Protein AF-A0A838ET70-F1 (afdb_monomer_lite)

Secondary structure (DSSP, 8-state):
---S--SS-HHHHHHHHHTTT-EEEEEEEEEEETTEEEEEEEEE--TT-S---HHHHHHHHS--SEEEEEE-

Sequence (72 aa):
LDAHDVSVDRENLVKRIENDGSKVLDIHLWRLAPGQVGCELIIKKNLEQRSSDYRDIIAGDFDIHHLIIEVI

Foldseek 3Di:
DADPDDPDDPVVLQCQLCVVVKHWPDKGWDAPDVVEIAIETEIEDDPVDPDDPSVCSDVVPHRHPHYHYHYD

Structure (mmCIF, N/CA/C/O backbone):
data_AF-A0A838ET70-F1
#
_entry.id   AF-A0A838ET70-F1
#
loop_
_atom_site.group_PDB
_atom_site.id
_atom_site.type_symbol
_atom_site.label_atom_id
_atom_site.label_alt_id
_atom_site.label_comp_id
_atom_site.label_asym_id
_atom_site.label_entity_id
_atom_site.label_seq_id
_atom_site.pdbx_PDB_ins_code
_atom_site.Cartn_x
_atom_site.Cartn_y
_atom_site.Cartn_z
_atom_site.occupancy
_atom_site.B_iso_or_equiv
_atom_site.auth_seq_id
_atom_site.auth_comp_id
_atom_site.auth_asym_id
_atom_site.auth_atom_id
_atom_site.pdbx_PDB_model_num
ATOM 1 N N . LEU A 1 1 ? 14.722 11.713 -0.666 1.00 46.31 1 LEU A N 1
ATOM 2 C CA . LEU A 1 1 ? 15.657 11.072 -1.612 1.00 46.31 1 LEU A CA 1
ATOM 3 C C . LEU A 1 1 ? 14.826 9.999 -2.308 1.00 46.31 1 LEU A C 1
ATOM 5 O O . LEU A 1 1 ? 15.134 8.822 -2.215 1.00 46.31 1 LEU A O 1
ATOM 9 N N . ASP A 1 2 ? 13.705 10.429 -2.903 1.00 49.44 2 ASP A N 1
ATOM 10 C CA . ASP A 1 2 ? 12.521 9.582 -3.083 1.00 49.44 2 ASP A CA 1
ATOM 11 C C . ASP A 1 2 ? 12.198 9.498 -4.576 1.00 49.44 2 ASP A C 1
ATOM 13 O O . ASP A 1 2 ? 12.327 10.474 -5.327 1.00 49.44 2 ASP A O 1
ATOM 17 N N . ALA A 1 3 ? 11.886 8.280 -5.002 1.00 47.81 3 ALA A N 1
ATOM 18 C CA . ALA 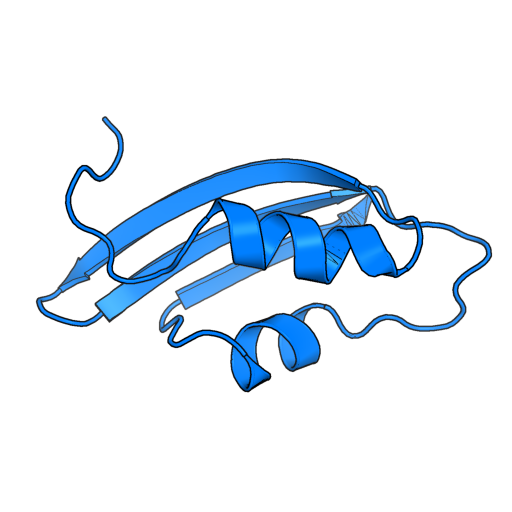A 1 3 ? 11.962 7.817 -6.373 1.00 47.81 3 ALA A CA 1
ATOM 19 C C . ALA A 1 3 ? 11.066 8.608 -7.342 1.00 47.81 3 ALA A C 1
ATOM 21 O O . ALA A 1 3 ? 9.845 8.556 -7.272 1.00 47.81 3 ALA A O 1
ATOM 22 N N . HIS A 1 4 ? 11.693 9.271 -8.316 1.00 51.22 4 HIS A N 1
ATOM 23 C CA . HIS A 1 4 ? 11.017 9.850 -9.485 1.00 51.22 4 HIS A CA 1
ATOM 24 C C . HIS A 1 4 ? 10.653 8.793 -10.552 1.00 51.22 4 HIS A C 1
ATOM 26 O O . HIS A 1 4 ? 10.193 9.156 -11.627 1.00 51.22 4 HIS A O 1
ATOM 32 N N . ASP A 1 5 ? 10.903 7.502 -10.294 1.00 57.84 5 ASP A N 1
ATOM 33 C CA . ASP A 1 5 ? 10.993 6.486 -11.354 1.00 57.84 5 ASP A CA 1
ATOM 34 C C . ASP A 1 5 ? 10.690 5.056 -10.849 1.00 57.84 5 ASP A C 1
ATOM 36 O O . ASP A 1 5 ? 11.401 4.094 -11.153 1.00 57.84 5 ASP A O 1
ATOM 40 N N . VAL A 1 6 ? 9.675 4.922 -9.988 1.00 65.69 6 VAL A N 1
ATOM 41 C CA . VAL A 1 6 ? 9.103 3.623 -9.585 1.00 65.69 6 VAL A CA 1
ATOM 42 C C . VAL A 1 6 ? 7.807 3.393 -10.356 1.00 65.69 6 VAL A C 1
ATOM 44 O O . VAL A 1 6 ? 6.967 4.280 -10.444 1.00 65.69 6 VAL A O 1
ATOM 47 N N . SER A 1 7 ? 7.653 2.194 -10.920 1.00 78.81 7 SER A N 1
ATOM 48 C CA . SER A 1 7 ? 6.514 1.790 -11.761 1.00 78.81 7 SER A CA 1
ATOM 49 C C . SER A 1 7 ? 5.199 1.600 -10.996 1.00 78.81 7 SER A C 1
ATOM 51 O O . SER A 1 7 ? 4.152 1.418 -11.613 1.00 78.81 7 SER A O 1
ATOM 53 N N . VAL A 1 8 ? 5.246 1.620 -9.663 1.00 85.31 8 VAL A N 1
ATOM 54 C CA . VAL A 1 8 ? 4.084 1.431 -8.792 1.00 85.31 8 VAL A CA 1
ATOM 55 C C . VAL A 1 8 ? 3.338 2.753 -8.625 1.00 85.31 8 VAL A C 1
ATOM 57 O O . VAL A 1 8 ? 3.902 3.741 -8.152 1.00 85.31 8 VAL A O 1
ATOM 60 N N . ASP A 1 9 ? 2.047 2.753 -8.962 1.00 90.00 9 ASP A N 1
ATOM 61 C CA . ASP A 1 9 ? 1.153 3.882 -8.706 1.00 90.00 9 ASP A CA 1
ATOM 62 C C . ASP A 1 9 ? 0.860 3.997 -7.203 1.00 90.00 9 ASP A C 1
ATOM 64 O O . ASP A 1 9 ? 0.039 3.271 -6.632 1.00 90.00 9 ASP A O 1
ATOM 68 N N . ARG A 1 10 ? 1.551 4.947 -6.569 1.00 91.06 10 ARG A N 1
ATOM 69 C CA . ARG A 1 10 ? 1.424 5.256 -5.144 1.00 91.06 10 ARG A CA 1
ATOM 70 C C . ARG A 1 10 ? -0.012 5.593 -4.743 1.00 91.06 10 ARG A C 1
ATOM 72 O O . ARG A 1 10 ? -0.459 5.155 -3.686 1.00 91.06 10 ARG A O 1
ATOM 79 N N . GLU A 1 11 ? -0.725 6.390 -5.538 1.00 91.75 11 GLU A N 1
ATOM 80 C CA . GLU A 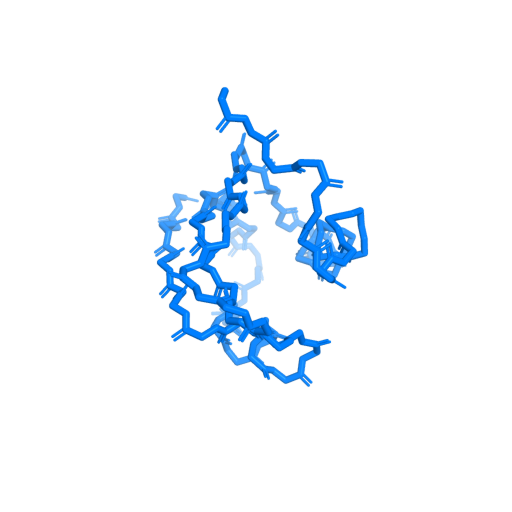1 11 ? -2.079 6.820 -5.180 1.00 91.75 11 GLU A CA 1
ATOM 81 C C . GLU A 1 11 ? -3.055 5.651 -5.214 1.00 91.75 11 GLU A C 1
ATOM 83 O O . GLU A 1 11 ? -3.922 5.542 -4.345 1.00 91.75 11 GLU A O 1
ATOM 88 N N . ASN A 1 12 ? -2.913 4.776 -6.209 1.00 92.81 12 ASN A N 1
ATOM 89 C CA . ASN A 1 12 ? -3.744 3.589 -6.315 1.00 92.81 12 ASN A CA 1
ATOM 90 C C . ASN A 1 12 ? -3.473 2.606 -5.164 1.00 92.81 12 ASN A C 1
ATOM 92 O O . ASN A 1 12 ? -4.419 2.092 -4.571 1.00 92.81 12 ASN A O 1
ATOM 96 N N . LEU A 1 13 ? -2.207 2.414 -4.775 1.00 92.06 13 LEU A N 1
ATOM 97 C CA . LEU A 1 13 ? -1.842 1.594 -3.612 1.00 92.06 13 LEU A CA 1
ATOM 98 C C . LEU A 1 13 ? -2.497 2.121 -2.333 1.00 92.06 13 LEU A C 1
ATOM 100 O O . LEU A 1 13 ? -3.165 1.367 -1.625 1.00 92.06 13 LEU A O 1
ATOM 104 N N . VAL A 1 14 ? -2.390 3.428 -2.073 1.00 94.12 14 VAL A N 1
ATOM 105 C CA . VAL A 1 14 ? -3.032 4.049 -0.906 1.00 94.12 14 VAL A CA 1
ATOM 106 C C . VAL A 1 14 ? -4.546 3.852 -0.952 1.00 94.12 14 VAL A C 1
ATOM 108 O O . VAL A 1 14 ? -5.121 3.349 0.010 1.00 94.12 14 VAL A O 1
ATOM 111 N N . LYS A 1 15 ? -5.200 4.166 -2.078 1.00 93.88 15 LYS A N 1
ATOM 112 C CA . LYS A 1 15 ? -6.652 3.969 -2.236 1.00 93.88 15 LYS A CA 1
ATOM 113 C C . LYS A 1 15 ? -7.062 2.524 -1.981 1.00 93.88 15 LYS A C 1
ATOM 115 O O . LYS A 1 15 ? -8.091 2.287 -1.355 1.00 93.88 15 LYS A O 1
ATOM 120 N N . ARG A 1 16 ? -6.264 1.562 -2.445 1.00 91.69 16 ARG A N 1
ATOM 121 C CA . ARG A 1 16 ? -6.556 0.140 -2.290 1.00 91.69 16 ARG A CA 1
ATOM 122 C C . ARG A 1 16 ? -6.552 -0.294 -0.827 1.00 91.69 16 ARG A C 1
ATOM 124 O O . ARG A 1 16 ? -7.457 -1.026 -0.429 1.00 91.69 16 ARG A O 1
ATOM 131 N N . ILE A 1 17 ? -5.578 0.183 -0.052 1.00 91.50 17 ILE A N 1
ATOM 132 C CA . ILE A 1 17 ? -5.473 -0.082 1.389 1.00 91.50 17 ILE A CA 1
ATOM 133 C C . ILE A 1 17 ? -6.557 0.657 2.169 1.00 91.50 17 ILE A C 1
ATOM 135 O O . ILE A 1 17 ? -7.176 0.078 3.053 1.00 91.50 17 ILE A O 1
ATOM 139 N N . GLU A 1 18 ? -6.840 1.914 1.830 1.00 92.94 18 GLU A N 1
ATOM 140 C CA . GLU A 1 18 ? -7.837 2.703 2.560 1.00 92.94 18 GLU A CA 1
ATOM 141 C C . GLU A 1 18 ? -9.293 2.337 2.231 1.00 92.94 18 GLU A C 1
ATOM 143 O O . GLU A 1 18 ? -10.215 2.787 2.915 1.00 92.94 18 GLU A O 1
ATOM 148 N N . ASN A 1 19 ? -9.525 1.500 1.215 1.00 89.44 19 ASN A N 1
ATOM 149 C CA . ASN A 1 19 ? -10.864 1.093 0.786 1.00 89.44 19 ASN A CA 1
ATOM 150 C C . ASN A 1 19 ? -11.657 0.333 1.869 1.00 89.44 19 ASN A C 1
ATOM 152 O O . ASN A 1 19 ? -12.884 0.317 1.827 1.00 89.44 19 ASN A O 1
ATOM 156 N N . ASP A 1 20 ? -10.986 -0.291 2.842 1.00 83.00 20 ASP A N 1
ATOM 157 C CA . ASP A 1 20 ? -11.631 -1.016 3.949 1.00 83.00 20 ASP A CA 1
ATOM 158 C C . ASP A 1 20 ? -11.782 -0.183 5.243 1.00 83.00 20 ASP A C 1
ATOM 160 O O . ASP A 1 20 ? -12.218 -0.691 6.283 1.00 83.00 20 ASP A O 1
ATOM 164 N N . GLY A 1 21 ? -11.465 1.115 5.171 1.00 87.38 21 GLY A N 1
ATOM 165 C CA . GLY A 1 21 ? -11.488 2.047 6.297 1.00 87.38 21 GLY A CA 1
ATOM 166 C C . GLY A 1 21 ? -10.177 2.111 7.085 1.00 87.38 21 GLY A C 1
ATOM 167 O O . GLY A 1 21 ? -10.083 2.907 8.023 1.00 87.38 21 GLY A O 1
ATOM 168 N N . SER A 1 22 ? -9.167 1.318 6.721 1.00 92.94 22 SER A N 1
ATOM 169 C CA . SER A 1 22 ? -7.802 1.481 7.229 1.00 92.94 22 SER A CA 1
ATOM 170 C C . SER A 1 22 ? -7.165 2.769 6.701 1.00 92.94 22 SER A C 1
ATOM 172 O O . SER A 1 22 ? -7.698 3.433 5.808 1.00 92.94 22 SER A O 1
ATOM 174 N N . LYS A 1 23 ? -6.035 3.172 7.286 1.00 94.81 23 LYS A N 1
ATOM 175 C CA . LYS A 1 23 ? -5.326 4.397 6.897 1.00 94.81 23 LYS A CA 1
ATOM 176 C C . LYS A 1 23 ? -3.854 4.142 6.656 1.00 94.81 23 LYS A C 1
ATOM 178 O O . LYS A 1 23 ? -3.209 3.503 7.481 1.00 94.81 23 LYS A O 1
ATOM 183 N N . VAL A 1 24 ? -3.319 4.679 5.563 1.00 95.12 24 VAL A N 1
ATOM 184 C CA . VAL A 1 24 ? -1.874 4.670 5.322 1.00 95.12 24 VAL A CA 1
ATOM 185 C C . VAL A 1 24 ? -1.275 5.864 6.058 1.00 95.12 24 VAL A C 1
ATOM 187 O O . VAL A 1 24 ? -1.596 7.011 5.759 1.00 95.12 24 VAL A O 1
ATOM 190 N N . LEU A 1 25 ? -0.444 5.592 7.062 1.00 96.44 25 LEU A N 1
ATOM 191 C CA . LEU A 1 25 ? 0.234 6.625 7.847 1.00 96.44 25 LEU A CA 1
ATOM 192 C C . LEU A 1 25 ? 1.525 7.081 7.174 1.00 96.44 25 LEU A C 1
ATOM 194 O O . LEU A 1 25 ? 1.838 8.268 7.198 1.00 96.44 25 LEU A O 1
ATOM 198 N N . ASP A 1 26 ? 2.247 6.136 6.573 1.00 95.81 26 ASP A N 1
ATOM 199 C CA . ASP A 1 26 ? 3.454 6.407 5.809 1.00 95.81 26 ASP A CA 1
ATOM 200 C C . ASP A 1 26 ? 3.636 5.377 4.690 1.00 95.81 26 ASP A C 1
ATOM 202 O O . ASP A 1 26 ? 3.176 4.234 4.784 1.00 95.81 26 ASP A O 1
ATOM 206 N N . ILE A 1 27 ? 4.287 5.810 3.615 1.00 94.44 27 ILE A N 1
ATOM 207 C CA . ILE A 1 27 ? 4.609 4.983 2.458 1.00 94.44 27 ILE A CA 1
ATOM 208 C C . ILE A 1 27 ? 5.922 5.449 1.842 1.00 94.44 27 ILE A C 1
ATOM 210 O O . ILE A 1 27 ? 6.047 6.593 1.392 1.00 94.44 27 ILE A O 1
ATOM 214 N N . HIS A 1 28 ? 6.858 4.516 1.726 1.00 93.62 28 HIS A N 1
ATOM 215 C CA . HIS A 1 28 ? 8.114 4.724 1.029 1.00 93.62 28 HIS A CA 1
ATOM 216 C C . HIS A 1 28 ? 8.251 3.716 -0.112 1.00 93.62 28 HIS A C 1
ATOM 218 O O . HIS A 1 28 ? 8.137 2.509 0.092 1.00 93.62 28 HIS A O 1
ATOM 224 N N . LEU A 1 29 ? 8.494 4.221 -1.324 1.00 92.81 29 LEU A N 1
ATOM 225 C CA . LEU A 1 29 ? 8.732 3.421 -2.524 1.00 92.81 29 LEU A CA 1
ATOM 226 C C . LEU A 1 29 ? 10.114 3.757 -3.077 1.00 92.81 29 LEU A C 1
ATOM 228 O O . LEU A 1 29 ? 10.446 4.929 -3.278 1.00 92.81 29 LEU A O 1
ATOM 232 N N . TRP A 1 30 ? 10.904 2.729 -3.366 1.00 92.12 30 TRP A N 1
ATOM 233 C CA . TRP A 1 30 ? 12.242 2.895 -3.923 1.00 92.12 30 TRP A CA 1
ATOM 234 C C . TRP A 1 30 ? 12.561 1.815 -4.950 1.00 92.12 30 TRP A C 1
ATOM 236 O O . TRP A 1 30 ? 11.981 0.731 -4.968 1.00 92.12 30 TRP A O 1
ATOM 246 N N . ARG A 1 31 ? 13.514 2.116 -5.832 1.00 92.19 31 ARG A N 1
ATOM 247 C CA . ARG A 1 31 ? 14.012 1.159 -6.819 1.00 92.19 31 ARG A CA 1
ATOM 248 C C . ARG A 1 31 ? 15.165 0.356 -6.219 1.00 92.19 31 ARG A C 1
ATOM 250 O O . ARG A 1 31 ? 16.160 0.943 -5.805 1.00 92.19 31 ARG A O 1
ATOM 257 N N . LEU A 1 32 ? 15.042 -0.970 -6.211 1.00 89.56 32 LEU A N 1
ATOM 258 C CA . LEU A 1 32 ? 16.099 -1.899 -5.787 1.00 89.56 32 LEU A CA 1
ATOM 259 C C . LEU A 1 32 ? 17.066 -2.202 -6.938 1.00 89.56 32 LEU A C 1
ATOM 261 O O . LEU A 1 32 ? 18.281 -2.187 -6.768 1.00 89.56 32 LEU A O 1
ATOM 265 N N . ALA A 1 33 ? 16.506 -2.452 -8.120 1.00 88.75 33 ALA A N 1
ATOM 266 C CA . ALA A 1 33 ? 17.197 -2.751 -9.371 1.00 88.75 33 ALA A CA 1
ATOM 267 C C . ALA A 1 33 ? 16.285 -2.353 -10.552 1.00 88.75 33 ALA A C 1
ATOM 269 O O . ALA A 1 33 ? 15.126 -1.993 -10.323 1.00 88.75 33 ALA A O 1
ATOM 270 N N . PRO A 1 34 ? 16.745 -2.388 -11.817 1.00 88.00 34 PRO A N 1
ATOM 271 C CA . PRO A 1 34 ? 15.863 -2.171 -12.964 1.00 88.00 34 PRO A CA 1
ATOM 272 C C . PRO A 1 34 ? 14.639 -3.100 -12.911 1.00 88.00 34 PRO A C 1
ATOM 274 O O . PRO A 1 34 ? 14.790 -4.316 -12.839 1.00 88.00 34 PRO A O 1
ATOM 277 N N . GLY A 1 35 ? 13.436 -2.518 -12.900 1.00 86.31 35 GLY A N 1
ATOM 278 C CA . GLY A 1 35 ? 12.169 -3.251 -12.792 1.00 86.31 35 GLY A CA 1
ATOM 279 C C . GLY A 1 35 ? 11.822 -3.789 -11.397 1.00 86.31 35 GLY A C 1
ATOM 280 O O . GLY A 1 35 ? 10.732 -4.312 -11.227 1.00 86.31 35 GLY A O 1
ATOM 281 N N . GLN A 1 36 ? 12.695 -3.642 -10.394 1.00 90.25 36 GLN A N 1
ATOM 282 C CA . GLN A 1 36 ? 12.455 -4.157 -9.043 1.00 90.25 36 GLN A CA 1
ATOM 283 C C . GLN A 1 36 ? 12.170 -3.027 -8.058 1.00 90.25 36 GLN A C 1
ATOM 285 O O . GLN A 1 36 ? 13.000 -2.131 -7.860 1.00 90.25 36 GLN A O 1
ATOM 290 N N . VAL A 1 37 ? 11.013 -3.103 -7.404 1.00 92.69 37 VAL A N 1
ATOM 291 C CA . VAL A 1 37 ? 10.516 -2.072 -6.486 1.00 92.69 37 VAL A CA 1
ATOM 292 C C . VAL A 1 37 ? 10.486 -2.595 -5.053 1.00 92.69 37 VAL A C 1
ATOM 294 O O . VAL A 1 37 ? 9.982 -3.687 -4.789 1.00 92.69 37 VAL A O 1
ATOM 297 N N . GLY A 1 38 ? 11.032 -1.806 -4.132 1.00 93.94 38 GLY A N 1
ATOM 298 C CA . GLY A 1 38 ? 10.842 -1.961 -2.696 1.00 93.94 38 GLY A CA 1
ATOM 299 C C . GLY A 1 38 ? 9.739 -1.033 -2.189 1.00 93.94 38 GLY A C 1
ATOM 300 O O . GLY A 1 38 ? 9.576 0.077 -2.703 1.00 93.94 38 GLY A O 1
ATOM 301 N N . CYS A 1 39 ? 8.983 -1.503 -1.201 1.00 94.94 39 CYS A N 1
ATOM 302 C CA . CYS A 1 39 ? 7.917 -0.771 -0.535 1.00 94.94 39 CYS A CA 1
ATOM 303 C C . CYS A 1 39 ? 7.965 -1.015 0.975 1.00 94.94 39 CYS A C 1
ATOM 305 O O . CYS A 1 39 ? 8.011 -2.159 1.436 1.00 94.94 39 CYS A O 1
ATOM 307 N N . GLU A 1 40 ? 7.871 0.069 1.733 1.00 95.69 40 GLU A N 1
ATOM 308 C CA . GLU A 1 40 ? 7.649 0.069 3.174 1.00 95.69 40 GLU A CA 1
ATOM 309 C C . GLU A 1 40 ? 6.373 0.855 3.457 1.00 95.69 40 GLU A C 1
ATOM 311 O O . GLU A 1 40 ? 6.165 1.935 2.893 1.00 95.69 40 GLU A O 1
ATOM 316 N N . LEU A 1 41 ? 5.492 0.277 4.270 1.00 94.62 41 LEU A N 1
ATOM 317 C CA . LEU A 1 41 ? 4.166 0.817 4.529 1.00 94.62 41 LEU A CA 1
ATOM 318 C C . LEU A 1 41 ? 3.834 0.749 6.018 1.00 94.62 41 LEU A C 1
ATOM 320 O O . LEU A 1 41 ? 3.966 -0.310 6.631 1.00 94.62 41 LEU A O 1
ATOM 324 N N . ILE A 1 42 ? 3.317 1.847 6.565 1.00 96.06 42 ILE A N 1
ATOM 325 C CA . ILE A 1 42 ? 2.747 1.883 7.914 1.00 96.06 42 ILE A CA 1
ATOM 326 C C . ILE A 1 42 ? 1.236 2.060 7.785 1.00 96.06 42 ILE A C 1
ATOM 328 O O . ILE A 1 42 ? 0.760 3.056 7.234 1.00 96.06 42 ILE A O 1
ATOM 332 N N . ILE A 1 43 ? 0.472 1.099 8.299 1.00 94.94 43 ILE A N 1
ATOM 333 C CA . ILE A 1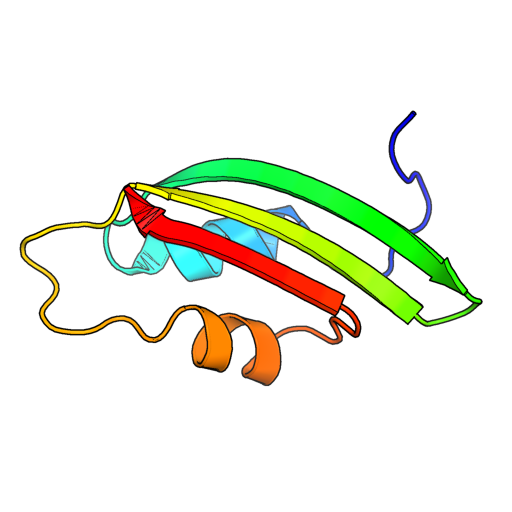 43 ? -0.989 1.067 8.213 1.00 94.94 43 ILE A CA 1
ATOM 334 C C . ILE A 1 43 ? -1.582 1.186 9.610 1.00 94.94 43 ILE A C 1
ATOM 336 O O . ILE A 1 43 ? -1.306 0.367 10.479 1.00 94.94 43 ILE A O 1
ATOM 340 N N . LYS A 1 44 ? -2.484 2.145 9.803 1.00 94.88 44 LYS A N 1
ATOM 341 C CA . LYS A 1 44 ? -3.412 2.129 10.932 1.00 94.88 44 LYS A CA 1
ATOM 342 C C . LYS A 1 44 ? -4.619 1.272 10.574 1.00 94.88 44 LYS A C 1
ATOM 344 O O . LYS A 1 44 ? -5.410 1.655 9.705 1.00 94.88 44 LYS A O 1
ATOM 349 N N . LYS A 1 45 ? -4.773 0.127 11.236 1.00 92.25 45 LYS A N 1
ATOM 350 C CA . LYS A 1 45 ? -5.851 -0.823 10.940 1.00 92.25 45 LYS A CA 1
ATOM 351 C C . LYS A 1 45 ? -7.196 -0.317 11.457 1.00 92.25 45 LYS A C 1
ATOM 353 O O . LYS A 1 45 ? -7.316 0.158 12.587 1.00 92.25 45 LYS A O 1
ATOM 358 N N . ASN A 1 46 ? -8.245 -0.509 10.659 1.00 89.81 46 ASN A N 1
ATOM 359 C CA . ASN A 1 46 ? -9.608 -0.432 11.170 1.00 89.81 46 ASN A CA 1
ATOM 360 C C . ASN A 1 46 ? -9.925 -1.674 12.028 1.00 89.81 46 ASN A C 1
ATOM 362 O O . ASN A 1 46 ? -9.959 -2.795 11.525 1.00 89.81 46 ASN A O 1
ATOM 366 N N . LEU A 1 47 ? -10.160 -1.485 13.331 1.00 83.50 47 LEU A N 1
ATOM 367 C CA . LEU A 1 47 ? -10.413 -2.580 14.280 1.00 83.50 47 LEU A CA 1
ATOM 368 C C . LEU A 1 47 ? -11.750 -3.300 14.050 1.00 83.50 47 LEU A C 1
ATOM 370 O O . LEU A 1 47 ? -11.909 -4.435 14.495 1.00 83.50 47 LEU A O 1
ATOM 374 N N . GLU A 1 48 ? -12.692 -2.680 13.336 1.00 83.31 48 GLU A N 1
ATOM 375 C CA . GLU A 1 48 ? -13.946 -3.336 12.945 1.00 83.31 48 GLU A CA 1
ATOM 376 C C . GLU A 1 48 ? -13.740 -4.352 11.805 1.00 83.31 48 GLU A C 1
ATOM 3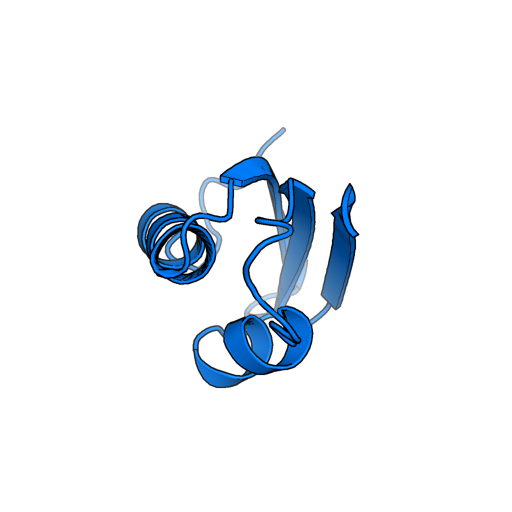78 O O . GLU A 1 48 ? -14.574 -5.237 11.598 1.00 83.31 48 GLU A O 1
ATOM 383 N N . GLN A 1 49 ? -12.599 -4.287 11.105 1.00 73.00 49 GLN A N 1
ATOM 384 C CA . GLN A 1 49 ? -12.218 -5.249 10.074 1.00 73.00 49 GLN A CA 1
ATOM 385 C C . GLN A 1 49 ? -11.508 -6.461 10.685 1.00 73.00 49 GLN A C 1
ATOM 387 O O . GLN A 1 49 ? -10.413 -6.385 11.256 1.00 73.00 49 GLN A O 1
ATOM 392 N N . ARG A 1 50 ? -12.137 -7.631 10.529 1.00 61.31 50 ARG A N 1
ATOM 393 C CA . ARG A 1 50 ? -11.697 -8.884 11.158 1.00 61.31 50 ARG A CA 1
ATOM 394 C C . ARG A 1 50 ? -10.337 -9.378 10.661 1.00 61.31 50 ARG A C 1
ATOM 396 O O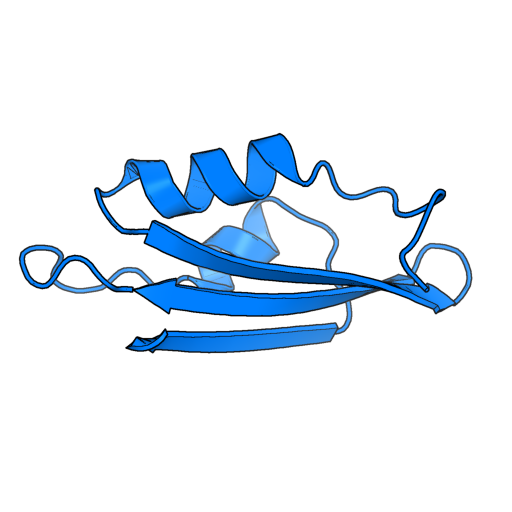 . ARG A 1 50 ? -9.576 -9.905 11.468 1.00 61.31 50 ARG A O 1
ATOM 403 N N . SER A 1 51 ? -9.986 -9.179 9.392 1.00 59.09 51 SER A N 1
ATOM 404 C CA . SER A 1 51 ? -8.765 -9.766 8.819 1.00 59.09 51 SER A CA 1
ATOM 405 C C . SER A 1 51 ? -8.467 -9.216 7.422 1.00 59.09 51 SER A C 1
ATOM 407 O O . SER A 1 51 ? -8.802 -9.849 6.423 1.00 59.09 51 SER A O 1
ATOM 409 N N . SER A 1 52 ? -7.847 -8.043 7.341 1.00 69.44 52 SER A N 1
ATOM 410 C CA . SER A 1 52 ? -7.228 -7.589 6.095 1.00 69.44 52 SER A CA 1
ATOM 411 C C . SER A 1 52 ? -5.824 -8.190 6.028 1.00 69.44 52 SER A C 1
ATOM 413 O O . SER A 1 52 ? -4.966 -7.823 6.835 1.00 69.44 52 SER A O 1
ATOM 415 N N . ASP A 1 53 ? -5.593 -9.137 5.117 1.00 86.69 53 ASP A N 1
ATOM 416 C CA . ASP A 1 53 ? -4.230 -9.542 4.766 1.00 86.69 53 ASP A CA 1
ATOM 417 C C . ASP A 1 53 ? -3.670 -8.509 3.783 1.00 86.69 53 ASP A C 1
ATOM 419 O O . ASP A 1 53 ? -3.798 -8.620 2.563 1.00 86.69 53 ASP A O 1
ATOM 423 N N . TYR A 1 54 ? -3.116 -7.427 4.336 1.00 90.31 54 TYR A N 1
ATOM 424 C CA . TYR A 1 54 ? -2.559 -6.339 3.533 1.00 90.31 54 TYR A CA 1
ATOM 425 C C . TYR A 1 54 ? -1.427 -6.815 2.627 1.00 90.31 54 TYR A C 1
ATOM 427 O O . TYR A 1 54 ? -1.207 -6.224 1.574 1.00 90.31 54 TYR A O 1
ATOM 435 N N . ARG A 1 55 ? -0.716 -7.881 3.013 1.00 91.06 55 ARG A N 1
ATOM 436 C CA . ARG A 1 55 ? 0.366 -8.423 2.199 1.00 91.06 55 ARG A CA 1
ATOM 437 C C . ARG A 1 55 ? -0.192 -9.042 0.927 1.00 91.06 55 ARG A C 1
ATOM 439 O O . ARG A 1 55 ? 0.310 -8.721 -0.146 1.00 91.06 55 ARG A O 1
ATOM 446 N N . ASP A 1 56 ? -1.242 -9.846 1.044 1.00 90.31 56 ASP A N 1
ATOM 447 C CA . ASP A 1 56 ? -1.901 -10.465 -0.109 1.00 90.31 56 ASP A CA 1
ATOM 448 C C . ASP A 1 56 ? -2.561 -9.425 -1.021 1.00 90.31 56 ASP A C 1
ATOM 450 O O . ASP A 1 56 ? -2.447 -9.516 -2.243 1.00 90.31 56 ASP A O 1
ATOM 454 N N . ILE A 1 57 ? -3.196 -8.397 -0.445 1.00 89.00 57 ILE A N 1
ATOM 455 C CA . ILE A 1 57 ? -3.789 -7.291 -1.215 1.00 89.00 57 ILE A CA 1
ATOM 456 C C . ILE A 1 57 ? -2.716 -6.584 -2.049 1.00 89.00 57 ILE A C 1
ATOM 458 O O . ILE A 1 57 ? -2.898 -6.361 -3.243 1.00 89.00 57 ILE A O 1
ATOM 462 N N . ILE A 1 58 ? -1.587 -6.239 -1.427 1.00 90.38 58 ILE A N 1
ATOM 463 C CA . ILE A 1 58 ? -0.524 -5.496 -2.104 1.00 90.38 58 ILE A CA 1
ATOM 464 C C . ILE A 1 58 ? 0.177 -6.376 -3.143 1.00 90.38 58 ILE A C 1
ATOM 466 O O . ILE A 1 58 ? 0.401 -5.925 -4.260 1.00 90.38 58 ILE A O 1
ATOM 470 N N . ALA A 1 59 ? 0.495 -7.628 -2.809 1.00 87.94 59 ALA A N 1
ATOM 471 C CA . ALA A 1 59 ? 1.180 -8.542 -3.722 1.00 87.94 59 ALA A CA 1
ATOM 472 C C . ALA A 1 59 ? 0.306 -8.983 -4.911 1.00 87.94 59 ALA A C 1
ATOM 474 O O . ALA A 1 59 ? 0.842 -9.322 -5.963 1.00 87.94 59 ALA A O 1
ATOM 475 N N . GLY A 1 60 ? -1.023 -8.994 -4.757 1.00 87.56 60 GLY A N 1
ATOM 476 C CA . GLY A 1 60 ? -1.953 -9.327 -5.837 1.00 87.56 60 GLY A CA 1
ATOM 477 C C . GLY A 1 60 ? -2.144 -8.202 -6.857 1.00 87.56 60 GLY A C 1
ATOM 478 O O . GLY A 1 60 ? -2.328 -8.480 -8.041 1.00 87.56 60 GLY A O 1
ATOM 479 N N . ASP A 1 61 ? -2.072 -6.948 -6.406 1.00 88.50 61 ASP A N 1
ATOM 480 C CA . ASP A 1 61 ? -2.414 -5.778 -7.222 1.00 88.50 61 ASP A CA 1
ATOM 481 C C . ASP A 1 61 ? -1.178 -4.984 -7.699 1.00 88.50 61 ASP A C 1
ATOM 483 O O . ASP A 1 61 ? -1.281 -4.192 -8.639 1.00 88.50 61 ASP A O 1
ATOM 487 N N . PHE A 1 62 ? -0.006 -5.186 -7.081 1.00 91.25 62 PHE A N 1
ATOM 488 C CA . PHE A 1 62 ? 1.205 -4.404 -7.345 1.00 91.25 62 PHE A CA 1
ATOM 489 C C . PHE A 1 62 ? 2.461 -5.277 -7.453 1.00 91.25 62 PHE A C 1
ATOM 491 O O . PHE A 1 62 ? 2.702 -6.170 -6.643 1.00 91.25 62 PHE A O 1
ATOM 498 N N . ASP A 1 63 ? 3.321 -4.952 -8.421 1.00 91.12 63 ASP A N 1
ATOM 499 C CA . ASP A 1 63 ? 4.598 -5.638 -8.644 1.00 91.12 63 ASP A CA 1
ATOM 500 C C . ASP A 1 63 ? 5.695 -5.126 -7.687 1.00 91.12 63 ASP A C 1
ATOM 502 O O . ASP A 1 63 ? 6.591 -4.355 -8.048 1.00 91.12 63 ASP A O 1
ATOM 506 N N . ILE A 1 64 ? 5.585 -5.512 -6.414 1.00 92.94 64 ILE A N 1
ATOM 507 C CA . ILE A 1 64 ? 6.528 -5.152 -5.350 1.00 92.94 64 ILE A CA 1
ATOM 508 C C . ILE A 1 64 ? 7.391 -6.363 -4.996 1.00 92.94 64 ILE A C 1
ATOM 510 O O . ILE A 1 64 ? 6.907 -7.417 -4.597 1.00 92.94 64 ILE A O 1
ATOM 514 N N . HIS A 1 65 ? 8.705 -6.177 -5.084 1.00 94.06 65 HIS A N 1
ATOM 515 C CA . HIS A 1 65 ? 9.70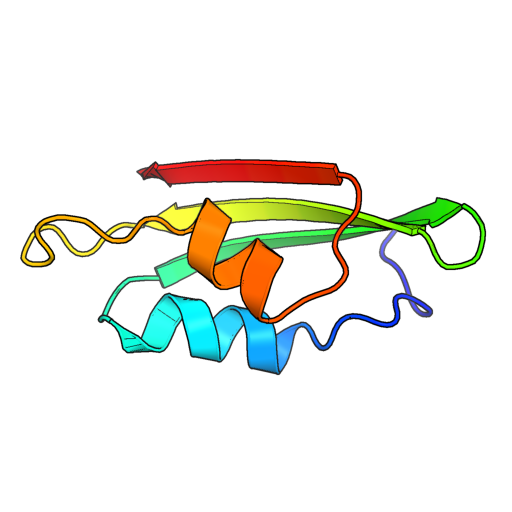3 -7.232 -4.915 1.00 94.06 65 HIS A CA 1
ATOM 516 C C . HIS A 1 65 ? 10.212 -7.346 -3.473 1.00 94.06 65 HIS A C 1
ATOM 518 O O . HIS A 1 65 ? 10.657 -8.409 -3.041 1.00 94.06 65 HIS A O 1
ATOM 524 N N . HIS A 1 66 ? 10.151 -6.253 -2.713 1.00 93.62 66 HIS A N 1
ATOM 525 C CA . HIS A 1 66 ? 10.480 -6.230 -1.293 1.00 93.62 66 HIS A CA 1
ATOM 526 C C . HIS A 1 66 ? 9.411 -5.437 -0.552 1.00 93.62 66 HIS A C 1
ATOM 528 O O . HIS A 1 66 ? 9.283 -4.239 -0.776 1.00 93.62 66 HIS A O 1
ATOM 534 N N . LEU A 1 67 ? 8.635 -6.109 0.298 1.00 94.25 67 LEU A N 1
ATOM 535 C CA . LEU A 1 67 ? 7.485 -5.517 0.978 1.00 94.25 67 LEU A CA 1
ATOM 536 C C . LEU A 1 67 ? 7.605 -5.679 2.493 1.00 94.25 67 LEU A C 1
ATOM 538 O O . LEU A 1 67 ? 7.562 -6.809 3.002 1.00 94.25 67 LEU A O 1
ATOM 542 N N . ILE A 1 68 ? 7.697 -4.544 3.181 1.00 95.69 68 ILE A N 1
ATOM 543 C CA . ILE A 1 68 ? 7.633 -4.416 4.637 1.00 95.69 68 ILE A CA 1
ATOM 544 C C . ILE A 1 68 ? 6.323 -3.705 4.986 1.00 95.69 68 ILE A C 1
ATOM 546 O O . ILE A 1 68 ? 5.995 -2.679 4.392 1.00 95.69 68 ILE A O 1
ATOM 550 N N . ILE A 1 69 ? 5.565 -4.269 5.926 1.00 94.75 69 ILE A N 1
ATOM 551 C CA . ILE A 1 69 ? 4.302 -3.696 6.397 1.00 94.75 69 ILE A CA 1
ATOM 552 C C . ILE A 1 69 ? 4.327 -3.675 7.919 1.00 94.75 69 ILE A C 1
ATOM 554 O O . ILE A 1 69 ? 4.460 -4.726 8.548 1.00 94.75 69 ILE A O 1
ATOM 558 N N . GLU A 1 70 ? 4.148 -2.493 8.492 1.00 95.56 70 GLU A N 1
ATOM 559 C CA . GLU A 1 70 ? 3.862 -2.305 9.907 1.00 95.56 70 GLU A CA 1
ATOM 560 C C . GLU A 1 70 ? 2.379 -1.973 10.081 1.00 95.56 70 GLU A C 1
ATOM 562 O O . GLU A 1 70 ? 1.834 -1.123 9.376 1.00 95.56 70 GLU A O 1
ATOM 567 N N . VAL A 1 71 ? 1.710 -2.665 11.004 1.00 93.31 71 VAL A N 1
ATOM 568 C CA . VAL A 1 71 ? 0.284 -2.465 11.285 1.00 93.31 71 VAL A CA 1
ATOM 569 C C . VAL A 1 71 ? 0.117 -2.030 12.734 1.00 93.31 71 VAL A C 1
ATOM 571 O O . VAL A 1 71 ? 0.548 -2.743 13.641 1.00 93.31 71 VAL A O 1
ATOM 574 N N . ILE A 1 72 ? -0.532 -0.881 12.925 1.00 90.88 72 ILE A N 1
ATOM 575 C CA . ILE A 1 72 ? -0.781 -0.223 14.215 1.00 90.88 72 ILE A CA 1
ATOM 576 C C . ILE A 1 72 ? -2.285 -0.162 14.494 1.00 90.88 72 ILE A C 1
ATOM 578 O O . ILE A 1 72 ? -3.068 0.085 13.541 1.00 90.88 72 ILE A O 1
#

pLDDT: mean 86.75, std 12.43, range [46.31, 96.44]

Radius of gyration: 12.05 Å; chains: 1; bounding box: 31×22×27 Å